Protein AF-A0A822DBX7-F1 (afdb_monomer)

pLDDT: mean 79.74, std 12.18, range [43.5, 92.62]

Nearest PDB structures (foldseek):
  4ziu-assembly1_A  TM=7.844E-01  e=8.262E-02  Escherichia coli K-12
  7q1y-assembly2_B  TM=7.601E-01  e=5.260E-01  Homo sapiens
  7k3h-assembly1_B  TM=2.419E-01  e=7.945E+00  synthetic construct

Radius of gyration: 14.25 Å; Cα contacts (8 Å, |Δi|>4): 72; chains: 1; bounding box: 34×20×41 Å

Foldseek 3Di:
DVLVPDPQPWLLSLLVVLQCCLVCVVVCVVVPPVPDPDPVVVVVVNVVSVVLNVQQQDPVRAHDRGHVVPDVDGDPVSRVSNVVSVVSVVPRD

Structure (mmCIF, N/CA/C/O backbone):
data_AF-A0A822DBX7-F1
#
_entry.id   AF-A0A822DBX7-F1
#
loop_
_atom_site.group_PDB
_atom_site.id
_atom_site.type_symbol
_atom_site.label_atom_id
_atom_site.label_alt_id
_atom_site.label_comp_id
_atom_site.label_asym_id
_atom_site.label_entity_id
_atom_site.label_seq_id
_atom_site.pdbx_PDB_ins_code
_atom_site.Cartn_x
_atom_site.Cartn_y
_atom_site.Cartn_z
_atom_site.occupancy
_atom_site.B_iso_or_equiv
_atom_site.auth_seq_id
_atom_site.auth_comp_id
_atom_site.auth_asym_id
_atom_site.auth_atom_id
_atom_site.pdbx_PDB_model_num
ATOM 1 N N . ILE A 1 1 ? 4.284 -6.324 17.066 1.00 45.91 1 ILE A N 1
ATOM 2 C CA . ILE A 1 1 ? 5.602 -5.662 17.261 1.00 45.91 1 ILE A CA 1
ATOM 3 C C . ILE A 1 1 ? 6.595 -5.959 16.128 1.00 45.91 1 ILE A C 1
ATOM 5 O O . ILE A 1 1 ? 7.292 -5.042 15.729 1.00 45.91 1 ILE A O 1
ATOM 9 N N . SER A 1 2 ? 6.602 -7.152 15.513 1.00 44.19 2 SER A N 1
ATOM 10 C CA . SER A 1 2 ? 7.528 -7.466 14.400 1.00 44.19 2 SER A CA 1
ATOM 11 C C . SER A 1 2 ? 7.360 -6.614 13.122 1.00 44.19 2 SER A C 1
ATOM 13 O O . SER A 1 2 ? 8.340 -6.416 12.417 1.00 44.19 2 SER A O 1
ATOM 15 N N . LEU A 1 3 ? 6.171 -6.063 12.842 1.00 45.84 3 LEU A N 1
ATOM 16 C CA . LEU A 1 3 ? 5.930 -5.175 11.686 1.00 45.84 3 LEU A CA 1
ATOM 17 C C . LEU A 1 3 ? 6.085 -3.677 11.992 1.00 45.84 3 LEU A C 1
ATOM 19 O O . LEU A 1 3 ? 6.112 -2.869 11.070 1.00 45.84 3 LEU A O 1
ATOM 23 N N . TYR A 1 4 ? 6.154 -3.296 13.271 1.00 45.25 4 TYR A N 1
ATOM 24 C CA . TYR A 1 4 ? 6.269 -1.885 13.658 1.00 45.25 4 TYR A CA 1
ATOM 25 C C . TYR A 1 4 ? 7.716 -1.383 13.542 1.00 45.25 4 TYR A C 1
ATOM 27 O O . TYR A 1 4 ? 7.950 -0.201 13.323 1.00 45.25 4 TYR A O 1
ATOM 35 N N . THR A 1 5 ? 8.681 -2.302 13.630 1.00 45.25 5 THR A N 1
ATOM 36 C CA . THR A 1 5 ? 10.120 -2.008 13.671 1.00 45.25 5 THR A CA 1
ATOM 37 C C . THR A 1 5 ? 10.874 -2.723 12.548 1.00 45.25 5 THR A C 1
ATOM 39 O O . THR A 1 5 ? 11.977 -3.223 12.755 1.00 45.25 5 THR A O 1
ATOM 42 N N 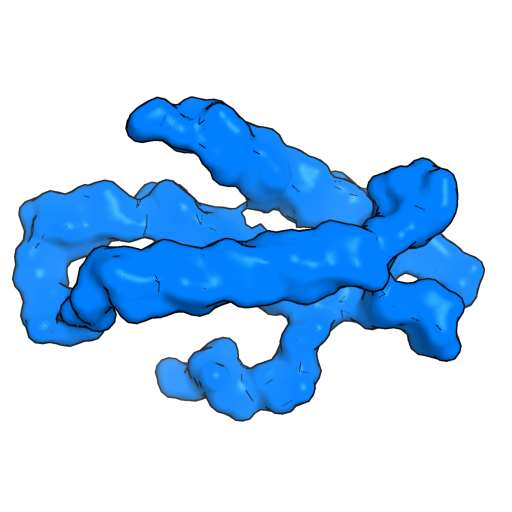. TYR A 1 6 ? 10.274 -2.834 11.360 1.00 43.50 6 TYR A N 1
ATOM 43 C CA . TYR A 1 6 ? 10.979 -3.361 10.192 1.00 43.50 6 TYR A CA 1
ATOM 44 C C . TYR A 1 6 ? 11.617 -2.183 9.427 1.00 43.50 6 TYR A C 1
ATOM 46 O O . TYR A 1 6 ? 10.881 -1.334 8.926 1.00 43.50 6 TYR A O 1
ATOM 54 N N . PRO A 1 7 ? 12.961 -2.079 9.362 1.00 48.66 7 PRO A N 1
ATOM 55 C CA . PRO A 1 7 ? 13.680 -0.903 8.836 1.00 48.66 7 PRO A CA 1
ATOM 56 C C . PRO A 1 7 ? 13.603 -0.769 7.309 1.00 48.66 7 PRO A C 1
ATOM 58 O O . PRO A 1 7 ? 14.072 0.204 6.723 1.00 48.66 7 PRO A O 1
ATOM 61 N N . TYR A 1 8 ? 13.016 -1.766 6.667 1.00 55.78 8 TYR A N 1
ATOM 62 C CA . TYR A 1 8 ? 12.751 -1.814 5.249 1.00 55.78 8 TYR A CA 1
ATOM 63 C C . TYR A 1 8 ? 11.313 -1.346 5.073 1.00 55.78 8 TYR A C 1
ATOM 65 O O . TYR A 1 8 ? 10.374 -2.090 5.320 1.00 55.78 8 TYR A O 1
ATOM 73 N N . GLU A 1 9 ? 11.115 -0.084 4.717 1.00 63.38 9 GLU A N 1
ATOM 74 C CA . GLU A 1 9 ? 9.804 0.356 4.259 1.00 63.38 9 GLU A CA 1
ATOM 75 C C . GLU A 1 9 ? 9.722 0.012 2.778 1.00 63.38 9 GLU A C 1
ATOM 77 O O . GLU A 1 9 ? 9.985 0.876 1.955 1.00 63.38 9 GLU A O 1
ATOM 82 N N . CYS A 1 10 ? 9.431 -1.234 2.397 1.00 77.31 10 CYS A N 1
ATOM 83 C CA . CYS A 1 10 ? 9.115 -1.532 0.999 1.00 77.31 10 CYS A CA 1
ATOM 84 C C . CYS A 1 10 ? 7.804 -0.842 0.618 1.00 77.31 10 CYS A C 1
ATOM 86 O O . CYS A 1 10 ? 6.933 -0.590 1.456 1.00 77.31 10 CYS A O 1
ATOM 88 N N . THR A 1 11 ? 7.629 -0.582 -0.672 1.00 80.50 11 THR A N 1
ATOM 89 C CA . THR A 1 11 ? 6.377 -0.039 -1.212 1.00 80.50 11 THR A CA 1
ATOM 90 C C . THR A 1 11 ? 5.186 -0.938 -0.838 1.00 80.50 11 THR A C 1
ATOM 92 O O . THR A 1 11 ? 4.095 -0.444 -0.553 1.00 80.50 11 THR A O 1
ATOM 95 N N . GLU A 1 12 ? 5.416 -2.250 -0.725 1.00 83.56 12 GLU A N 1
ATOM 96 C CA . GLU A 1 12 ? 4.437 -3.246 -0.277 1.00 83.56 12 GLU A CA 1
ATOM 97 C C . GLU A 1 12 ? 4.013 -3.028 1.178 1.00 83.56 12 GLU A C 1
ATOM 99 O O . GLU A 1 12 ? 2.832 -3.048 1.502 1.00 83.56 12 GLU A O 1
ATOM 104 N N . GLN A 1 13 ? 4.964 -2.785 2.077 1.00 83.75 13 GLN A N 1
ATOM 105 C CA . GLN A 1 13 ? 4.663 -2.625 3.499 1.00 83.75 13 GLN A CA 1
ATOM 106 C C . GLN A 1 13 ? 3.938 -1.316 3.782 1.00 83.75 13 GLN A C 1
ATOM 108 O O . GLN A 1 13 ? 3.032 -1.295 4.614 1.00 83.75 13 GLN A O 1
ATOM 113 N N . LEU A 1 14 ? 4.300 -0.244 3.072 1.00 85.00 14 LEU A N 1
ATOM 114 C CA . LEU A 1 14 ? 3.596 1.034 3.160 1.00 85.00 14 LEU A CA 1
ATOM 115 C C . LEU A 1 14 ? 2.141 0.890 2.699 1.00 85.00 14 LEU A C 1
ATOM 117 O O . LEU A 1 14 ? 1.224 1.255 3.432 1.00 85.00 14 LEU A O 1
ATOM 121 N N . SER A 1 15 ? 1.922 0.297 1.524 1.00 84.50 15 SER A N 1
ATOM 122 C CA . SER A 1 15 ? 0.576 0.082 0.977 1.00 84.50 15 SER A CA 1
ATOM 123 C C . SER A 1 15 ? -0.260 -0.880 1.828 1.00 84.50 15 SER A C 1
ATOM 125 O O . SER A 1 15 ? -1.403 -0.569 2.151 1.00 84.50 15 SER A O 1
ATOM 127 N N . SER A 1 16 ? 0.306 -1.992 2.298 1.00 86.38 16 SER A N 1
ATOM 128 C CA . SER A 1 16 ? -0.397 -2.936 3.180 1.00 86.38 16 SER A CA 1
ATOM 129 C C . SER A 1 16 ? -0.776 -2.317 4.528 1.00 86.38 16 SER A C 1
ATOM 131 O O . SER A 1 16 ? -1.865 -2.571 5.043 1.00 86.38 16 SER A O 1
ATOM 133 N N . ARG A 1 17 ? 0.089 -1.469 5.102 1.00 85.75 17 ARG A N 1
ATOM 134 C CA . ARG A 1 17 ? -0.202 -0.753 6.352 1.00 85.75 17 ARG A CA 1
ATOM 135 C C . ARG A 1 17 ? -1.330 0.260 6.165 1.00 85.75 17 ARG A C 1
ATOM 137 O O . ARG A 1 17 ? -2.266 0.266 6.963 1.00 85.75 17 ARG A O 1
ATOM 144 N N . LEU A 1 18 ? -1.256 1.071 5.107 1.00 85.81 18 LEU A N 1
ATOM 145 C CA . LEU A 1 18 ? -2.300 2.027 4.732 1.00 85.81 18 LEU A CA 1
ATOM 146 C C . LEU A 1 18 ? -3.645 1.313 4.543 1.00 85.81 18 LEU A C 1
ATOM 148 O O . LEU A 1 18 ? -4.638 1.712 5.145 1.00 85.81 18 LEU A O 1
ATOM 152 N N . LEU A 1 19 ? -3.662 0.218 3.779 1.00 86.50 19 LEU A N 1
ATOM 153 C CA . LEU A 1 19 ? -4.859 -0.579 3.517 1.00 86.50 19 LEU A CA 1
ATOM 154 C C . LEU A 1 19 ? -5.446 -1.190 4.798 1.00 86.50 19 LEU A C 1
ATOM 156 O O . LEU A 1 19 ? -6.656 -1.117 5.017 1.00 86.50 19 LEU A O 1
ATOM 160 N N . GLY A 1 20 ? -4.600 -1.771 5.654 1.00 85.38 20 GLY A N 1
ATOM 161 C CA . GLY A 1 20 ? -5.023 -2.408 6.900 1.00 85.38 20 GLY A CA 1
ATOM 162 C C . GLY A 1 20 ? -5.626 -1.415 7.890 1.00 85.38 20 GLY A C 1
ATOM 163 O O . GLY A 1 20 ? -6.719 -1.648 8.402 1.00 85.38 20 GLY A O 1
ATOM 164 N N . ILE A 1 21 ? -4.959 -0.279 8.110 1.00 83.19 21 ILE A N 1
ATOM 165 C CA . ILE A 1 21 ? -5.4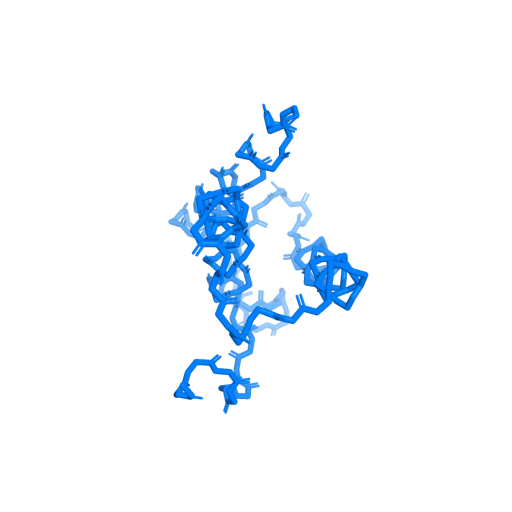87 0.786 8.971 1.00 83.19 21 ILE A CA 1
ATOM 166 C C . ILE A 1 21 ? -6.793 1.314 8.383 1.00 83.19 21 ILE A C 1
ATOM 168 O O . ILE A 1 21 ? -7.802 1.364 9.079 1.00 83.19 21 ILE A O 1
ATOM 172 N N . GLN A 1 22 ? -6.817 1.639 7.092 1.00 83.81 22 GLN A N 1
ATOM 173 C CA . GLN A 1 22 ? -8.002 2.197 6.453 1.00 83.81 22 GLN A CA 1
ATOM 174 C C . GLN A 1 22 ? -9.204 1.246 6.516 1.00 83.81 22 GLN A C 1
ATOM 176 O O . GLN A 1 22 ? -10.322 1.702 6.732 1.00 83.81 22 GLN A O 1
ATOM 181 N N . SER A 1 23 ? -8.996 -0.064 6.404 1.00 84.12 23 SER A N 1
ATOM 182 C CA . SER A 1 23 ? -10.091 -1.045 6.417 1.00 84.12 23 SER A CA 1
ATOM 183 C C . SER A 1 23 ? -10.564 -1.413 7.827 1.00 84.12 23 SER A C 1
ATOM 185 O O . SER A 1 23 ? -11.737 -1.715 8.020 1.00 84.12 23 SER A O 1
ATOM 187 N N . LEU A 1 24 ? -9.666 -1.404 8.817 1.00 83.75 24 LEU A N 1
ATOM 188 C CA . LEU A 1 24 ? -9.954 -1.917 10.162 1.00 83.75 24 LEU A CA 1
ATOM 189 C C . LEU A 1 24 ? -10.185 -0.820 11.206 1.00 83.75 24 LEU A C 1
ATOM 191 O O . LEU A 1 24 ? -10.714 -1.119 12.273 1.00 83.75 24 LEU A O 1
ATOM 195 N N . TRP A 1 25 ? -9.819 0.436 10.932 1.00 81.75 25 TRP A N 1
ATOM 196 C CA . TRP A 1 25 ? -9.882 1.514 11.926 1.00 81.75 25 TRP A CA 1
ATOM 197 C C . TRP A 1 25 ? -11.285 1.739 12.499 1.00 81.75 25 TRP A C 1
ATOM 199 O O . TRP A 1 25 ? -11.435 1.908 13.705 1.00 81.75 25 TRP A O 1
ATOM 209 N N . ASP A 1 26 ? -12.323 1.687 11.665 1.00 80.31 26 ASP A N 1
ATOM 210 C CA . ASP A 1 26 ? -13.698 1.952 12.112 1.00 80.31 26 ASP A CA 1
ATOM 211 C C . ASP A 1 26 ? -14.213 0.819 13.004 1.00 80.31 26 ASP A C 1
ATOM 213 O O . ASP A 1 26 ? -14.878 1.058 14.010 1.00 80.31 26 ASP A O 1
ATOM 217 N N . VAL A 1 27 ? -13.822 -0.416 12.680 1.00 83.94 27 VAL A N 1
ATOM 218 C CA . VAL A 1 27 ? -14.113 -1.607 13.481 1.00 83.94 27 VAL A CA 1
ATOM 219 C C . VAL A 1 27 ? -13.401 -1.511 14.828 1.00 83.94 27 VAL A C 1
ATOM 221 O O . VAL A 1 27 ? -14.027 -1.665 15.871 1.00 83.94 27 VAL A O 1
ATOM 224 N N . LEU A 1 28 ? -12.104 -1.196 14.825 1.00 79.62 28 LEU A N 1
ATOM 225 C CA . LEU A 1 28 ? -11.315 -1.065 16.049 1.00 79.62 28 LEU A CA 1
ATOM 226 C C . LEU A 1 28 ? -11.863 0.034 16.972 1.00 79.62 28 LEU A C 1
ATOM 228 O O . LEU A 1 28 ? -11.968 -0.187 18.180 1.00 79.62 28 LEU A O 1
ATOM 232 N N . GLN A 1 29 ? -12.263 1.179 16.410 1.00 78.44 29 GLN A N 1
ATOM 233 C CA . GLN A 1 29 ? -12.923 2.245 17.165 1.00 78.44 29 GLN A CA 1
ATOM 234 C C . GLN A 1 29 ? -14.264 1.788 17.755 1.00 78.44 29 GLN A C 1
ATOM 236 O O . GLN A 1 29 ? -14.524 2.058 18.926 1.00 78.44 29 GLN A O 1
ATOM 241 N N . ALA A 1 30 ? -15.086 1.064 16.988 1.00 83.94 30 ALA A N 1
ATOM 242 C CA . ALA A 1 30 ? -16.380 0.561 17.454 1.00 83.94 30 ALA A CA 1
ATOM 243 C C . ALA A 1 30 ? -16.258 -0.432 18.625 1.00 83.94 30 ALA A C 1
ATOM 245 O O . ALA A 1 30 ? -17.138 -0.487 19.481 1.00 83.94 30 ALA A O 1
ATOM 246 N N . PHE A 1 31 ? -15.159 -1.188 18.698 1.00 84.19 31 PHE A N 1
ATOM 247 C CA . PHE A 1 31 ? -14.890 -2.122 19.796 1.00 84.19 31 PHE A CA 1
ATOM 248 C C . PHE A 1 31 ? -14.173 -1.493 21.000 1.00 84.19 31 PHE A C 1
ATOM 250 O O . PHE A 1 31 ? -13.859 -2.210 21.950 1.00 84.19 31 PHE A O 1
ATOM 257 N N . HIS A 1 32 ? -13.917 -0.176 20.992 1.00 73.19 32 HIS A N 1
ATOM 258 C CA . HIS A 1 32 ? -13.230 0.543 22.073 1.00 73.19 32 HIS A CA 1
ATOM 259 C C . HIS A 1 32 ? -11.941 -0.158 22.540 1.00 73.19 32 HIS A C 1
ATOM 261 O O . HIS A 1 32 ? -11.680 -0.288 23.739 1.00 73.19 32 HIS A O 1
ATOM 267 N N . CYS A 1 33 ? -11.139 -0.652 21.589 1.00 76.31 33 CYS A N 1
ATOM 268 C CA . CYS A 1 33 ? -9.907 -1.367 21.909 1.00 76.31 33 CYS A CA 1
ATOM 269 C C . CYS A 1 33 ? -8.981 -0.497 22.777 1.00 76.31 33 CYS A C 1
ATOM 271 O O . CYS A 1 33 ? -8.647 0.630 22.418 1.00 76.31 33 CYS A O 1
ATOM 273 N N . LYS A 1 34 ? -8.554 -1.054 23.917 1.00 68.19 34 LYS A N 1
ATOM 274 C CA . LYS A 1 34 ? -7.864 -0.337 25.004 1.00 68.19 34 LYS A CA 1
ATOM 275 C C . LYS A 1 34 ? -6.505 0.269 24.622 1.00 68.19 34 LYS A C 1
ATOM 277 O O . LYS A 1 34 ? -6.057 1.185 25.300 1.00 68.19 34 LYS A O 1
ATOM 282 N N . ASP A 1 35 ? -5.899 -0.211 23.536 1.00 74.62 35 ASP A N 1
ATOM 283 C CA . ASP A 1 35 ? -4.537 0.135 23.106 1.00 74.62 35 ASP A CA 1
ATOM 284 C C . ASP A 1 35 ? -4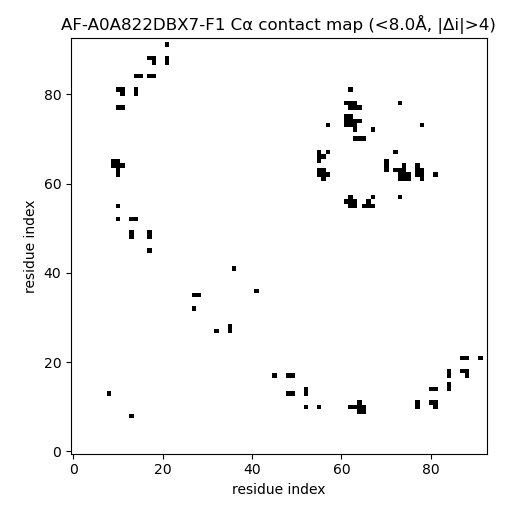.498 0.845 21.739 1.00 74.62 35 ASP A C 1
ATOM 286 O O . ASP A 1 35 ? -3.509 0.759 21.007 1.00 74.62 35 ASP A O 1
ATOM 290 N N . LEU A 1 36 ? -5.585 1.519 21.346 1.00 73.00 36 LEU A N 1
ATOM 291 C CA . LEU A 1 36 ? -5.594 2.283 20.100 1.00 73.00 36 LEU A CA 1
ATOM 292 C C . LEU A 1 36 ? -4.794 3.583 20.261 1.00 73.00 36 LEU A C 1
ATOM 294 O O . LEU A 1 36 ? -5.046 4.341 21.199 1.00 73.00 36 LEU A O 1
ATOM 298 N N . PRO A 1 37 ? -3.847 3.875 19.351 1.00 76.50 37 PRO A N 1
ATOM 299 C CA . PRO A 1 37 ? -3.187 5.169 19.344 1.00 76.50 37 PRO A CA 1
ATOM 300 C C . PRO A 1 37 ? -4.199 6.281 19.049 1.00 76.50 37 PRO A C 1
ATOM 302 O O . PRO A 1 37 ? -5.219 6.069 18.395 1.00 76.50 37 PRO A O 1
ATOM 305 N N . GLU A 1 38 ? -3.881 7.486 19.510 1.00 79.62 38 GLU A N 1
ATOM 306 C CA . GLU A 1 38 ? -4.646 8.698 19.220 1.00 79.6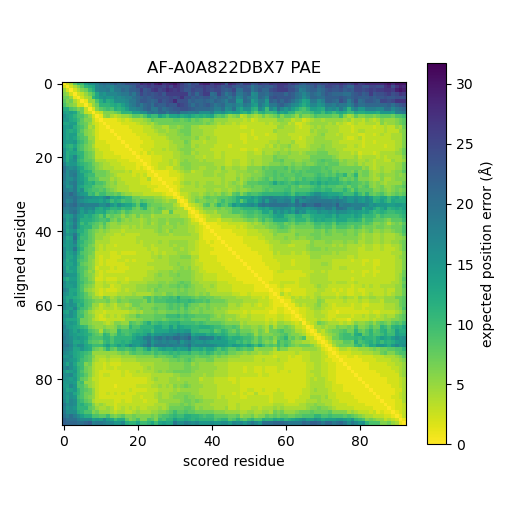2 38 GLU A CA 1
ATOM 307 C C . GLU A 1 38 ? -4.888 8.864 17.707 1.00 79.62 38 GLU A C 1
ATOM 309 O O . GLU A 1 38 ? -3.966 8.715 16.895 1.00 79.62 38 GLU A O 1
ATOM 314 N N . VAL A 1 39 ? -6.123 9.216 17.321 1.00 78.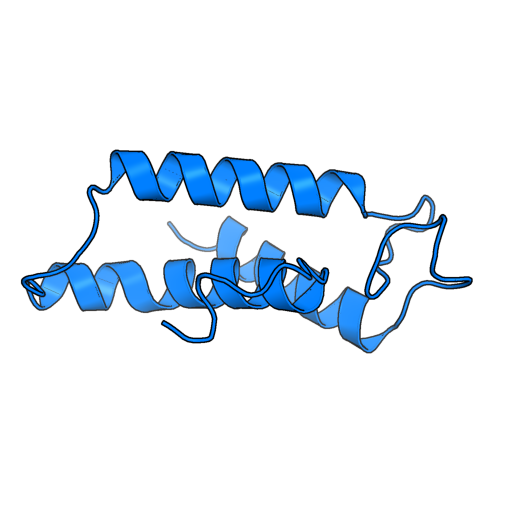50 39 VAL A N 1
ATOM 315 C CA . VAL A 1 39 ? -6.532 9.387 15.908 1.00 78.50 39 VAL A CA 1
ATOM 316 C C . VAL A 1 39 ? -5.596 10.369 15.191 1.00 78.50 39 VAL A C 1
ATOM 318 O O . VAL A 1 39 ? -5.247 10.182 14.024 1.00 78.50 39 VAL A O 1
ATOM 321 N N . SER A 1 40 ? -5.177 11.418 15.898 1.00 77.75 40 SER A N 1
ATOM 322 C CA . SER A 1 40 ? -4.277 12.469 15.413 1.00 77.75 40 SER A CA 1
ATOM 323 C C . SER A 1 40 ? -2.877 11.947 15.050 1.00 77.75 40 SER A C 1
ATOM 325 O O . SER A 1 40 ? -2.337 12.274 13.986 1.00 77.75 40 SER A O 1
ATOM 327 N N . VAL A 1 41 ? -2.311 11.079 15.891 1.00 81.00 41 VAL A N 1
ATOM 328 C CA . VAL A 1 41 ? -1.005 10.436 15.668 1.00 81.00 41 VAL A CA 1
ATOM 329 C C . VAL A 1 41 ? -1.074 9.514 14.454 1.00 81.00 41 VAL A C 1
ATOM 331 O O . VAL A 1 41 ? -0.178 9.507 13.607 1.00 81.00 41 VAL A O 1
ATOM 334 N N . LEU A 1 42 ? -2.177 8.780 14.331 1.00 79.25 42 LEU A N 1
ATOM 335 C CA . LEU A 1 42 ? -2.416 7.876 13.217 1.00 79.25 42 LEU A CA 1
ATOM 336 C C . LEU A 1 42 ? -2.530 8.602 11.880 1.00 79.25 42 LEU A C 1
ATOM 338 O O . LEU A 1 42 ? -1.863 8.210 10.926 1.00 79.25 42 LEU A O 1
ATOM 342 N N . LYS A 1 43 ? -3.314 9.684 11.816 1.00 81.44 43 LYS A N 1
ATOM 343 C CA . LYS A 1 43 ? -3.439 10.508 10.604 1.00 81.44 43 LYS A CA 1
ATOM 344 C C . LYS A 1 43 ? -2.085 11.038 10.143 1.00 81.44 43 LYS A C 1
ATOM 346 O O . LYS A 1 43 ? -1.732 10.858 8.984 1.00 81.44 43 LYS A O 1
ATOM 351 N N . THR A 1 44 ? -1.292 11.575 11.070 1.00 85.25 44 THR A N 1
ATOM 352 C CA . THR A 1 44 ? 0.069 12.051 10.775 1.00 85.25 44 THR A CA 1
ATOM 353 C C . THR A 1 44 ? 0.943 10.942 10.176 1.00 85.25 44 THR A C 1
ATOM 355 O O . THR A 1 44 ? 1.667 11.165 9.203 1.00 85.25 44 THR A O 1
ATOM 358 N N . LYS A 1 45 ? 0.869 9.718 10.718 1.00 83.00 45 LYS A N 1
ATOM 359 C CA . LYS A 1 45 ? 1.635 8.581 10.188 1.00 83.00 45 LYS A CA 1
ATOM 360 C C . LYS A 1 45 ? 1.141 8.148 8.803 1.00 83.00 45 LYS A C 1
ATOM 362 O O . LYS A 1 45 ? 1.972 7.926 7.927 1.00 83.00 45 LYS A O 1
ATOM 367 N N . LEU A 1 46 ? -0.174 8.086 8.582 1.00 83.12 46 LEU A N 1
ATOM 368 C CA . LEU A 1 46 ? -0.764 7.753 7.278 1.00 83.12 46 LEU A CA 1
ATOM 369 C C . LEU A 1 46 ? -0.383 8.775 6.199 1.00 83.12 46 LEU A C 1
ATOM 371 O O . LEU A 1 46 ? -0.037 8.392 5.085 1.00 83.12 46 LEU A O 1
ATOM 375 N N . GLU A 1 47 ? -0.404 10.066 6.525 1.00 86.44 47 GLU A N 1
ATOM 376 C CA . GLU A 1 47 ? 0.018 11.131 5.610 1.00 86.44 47 GLU A CA 1
ATOM 377 C C . GLU A 1 47 ? 1.502 11.013 5.249 1.00 86.44 47 GLU A C 1
ATOM 379 O O . GLU A 1 47 ? 1.868 11.125 4.078 1.00 86.44 47 GLU A O 1
ATOM 384 N N . SER A 1 48 ? 2.357 10.725 6.234 1.00 87.44 48 SER A N 1
ATOM 385 C CA . SER A 1 48 ? 3.786 10.481 6.013 1.00 87.44 48 SER A CA 1
ATOM 386 C C . SER A 1 48 ? 4.036 9.264 5.112 1.00 87.44 48 SER A C 1
ATOM 388 O O . SER A 1 48 ? 4.810 9.339 4.151 1.00 87.44 48 SER A O 1
ATOM 390 N N . ASP A 1 49 ? 3.321 8.164 5.355 1.00 87.56 49 ASP A N 1
ATOM 391 C CA . ASP A 1 49 ? 3.419 6.944 4.552 1.00 87.56 49 ASP A CA 1
ATOM 392 C C . ASP A 1 49 ? 2.920 7.189 3.114 1.00 87.56 49 ASP A C 1
ATOM 394 O O . ASP A 1 49 ? 3.566 6.765 2.153 1.00 87.56 49 ASP A O 1
ATOM 398 N N . LEU A 1 50 ? 1.830 7.946 2.939 1.00 87.12 50 LEU A N 1
ATOM 399 C CA . LEU A 1 50 ? 1.304 8.325 1.625 1.00 87.12 50 LEU A CA 1
ATOM 400 C C . LEU A 1 50 ? 2.273 9.233 0.855 1.00 87.12 50 LEU A C 1
ATOM 402 O O . LEU A 1 50 ? 2.456 9.058 -0.350 1.00 87.12 50 LEU A O 1
ATOM 406 N N . ASN A 1 51 ? 2.908 10.192 1.528 1.00 88.75 51 ASN A N 1
ATOM 407 C CA . ASN A 1 51 ? 3.919 11.054 0.914 1.00 88.75 51 ASN A CA 1
ATOM 408 C C . ASN A 1 51 ? 5.143 10.247 0.468 1.00 88.75 51 ASN A C 1
ATOM 410 O O . ASN A 1 51 ? 5.642 10.439 -0.643 1.00 88.75 51 ASN A O 1
ATOM 414 N N . THR A 1 52 ? 5.573 9.288 1.288 1.00 87.69 52 THR A N 1
ATOM 415 C CA . THR A 1 52 ? 6.652 8.357 0.938 1.00 87.69 52 THR A CA 1
ATOM 416 C C . THR A 1 52 ? 6.272 7.502 -0.270 1.00 87.69 52 THR A C 1
ATOM 418 O O . THR A 1 52 ? 7.087 7.321 -1.174 1.00 87.69 52 THR A O 1
ATOM 421 N N . LEU A 1 53 ? 5.027 7.022 -0.331 1.00 87.19 53 LEU A N 1
ATOM 422 C CA . LEU A 1 53 ? 4.513 6.233 -1.449 1.00 87.19 53 LEU A CA 1
ATOM 423 C C . LEU A 1 53 ? 4.479 7.043 -2.752 1.00 87.19 53 LEU A C 1
ATOM 425 O O . LEU A 1 53 ? 4.960 6.568 -3.778 1.00 87.19 53 LEU A O 1
ATOM 429 N N . LYS A 1 54 ? 3.997 8.293 -2.705 1.00 87.31 54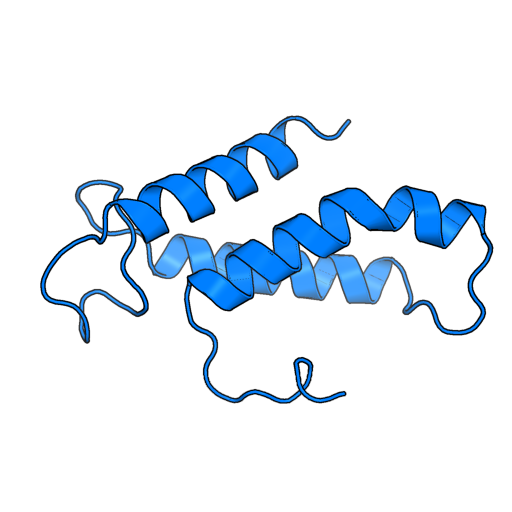 LYS A N 1
ATOM 430 C CA . LYS A 1 54 ? 4.005 9.215 -3.856 1.00 87.31 54 LYS A CA 1
ATOM 431 C C . LYS A 1 54 ? 5.416 9.440 -4.398 1.00 87.31 54 LYS A C 1
ATOM 433 O O . LYS A 1 54 ? 5.612 9.417 -5.608 1.00 87.31 54 LYS A O 1
ATOM 438 N N . GLY A 1 55 ? 6.406 9.589 -3.517 1.00 87.12 55 GLY A N 1
ATOM 439 C CA . GLY A 1 55 ? 7.810 9.758 -3.906 1.00 87.12 55 GLY A CA 1
ATOM 440 C C . GLY A 1 55 ? 8.436 8.544 -4.606 1.00 87.12 55 GLY A C 1
ATOM 441 O O . GLY A 1 55 ? 9.523 8.662 -5.167 1.00 87.12 55 GLY A O 1
ATOM 442 N N . ARG A 1 56 ? 7.774 7.381 -4.584 1.00 87.62 56 ARG A N 1
ATOM 443 C CA . ARG A 1 56 ? 8.239 6.141 -5.227 1.00 87.62 56 ARG A CA 1
ATOM 444 C C . ARG A 1 56 ? 7.561 5.844 -6.552 1.00 87.62 56 ARG A C 1
ATOM 446 O O . ARG A 1 56 ? 7.942 4.875 -7.202 1.00 87.62 56 ARG A O 1
ATOM 453 N N . GLN A 1 57 ? 6.574 6.644 -6.945 1.00 89.00 57 GLN A N 1
ATOM 454 C CA . GLN A 1 57 ? 5.926 6.477 -8.234 1.00 89.00 57 GLN A CA 1
ATOM 455 C C . GLN A 1 57 ? 6.921 6.785 -9.355 1.00 89.00 57 GLN A C 1
ATOM 457 O O . GLN A 1 57 ? 7.596 7.816 -9.349 1.00 89.00 57 GLN A O 1
ATOM 462 N N . TYR A 1 58 ? 7.031 5.875 -10.316 1.00 89.00 58 TYR A N 1
ATOM 463 C CA . TYR A 1 58 ? 7.917 6.058 -11.461 1.00 89.00 58 TYR A CA 1
ATOM 464 C C . TYR A 1 58 ? 7.271 6.997 -12.481 1.00 89.00 58 TYR A C 1
ATOM 466 O O . TYR A 1 58 ? 6.065 7.241 -12.458 1.00 89.00 58 TYR A O 1
ATOM 474 N N . SER A 1 59 ? 8.062 7.515 -13.422 1.00 86.25 59 SER A N 1
ATOM 475 C CA . SER A 1 59 ? 7.566 8.419 -14.471 1.00 86.25 59 SER A CA 1
ATOM 476 C C . SER A 1 59 ? 6.503 7.784 -15.375 1.00 86.25 59 SER A C 1
ATOM 478 O O . SER A 1 59 ? 5.676 8.496 -15.934 1.00 86.25 59 SER A O 1
ATOM 480 N N . ASN A 1 60 ? 6.490 6.453 -15.492 1.00 86.62 60 ASN A N 1
ATOM 481 C CA . ASN A 1 60 ? 5.459 5.694 -16.204 1.00 86.62 60 ASN A CA 1
ATOM 482 C C . ASN A 1 60 ? 4.198 5.423 -15.356 1.00 86.62 60 ASN A C 1
ATOM 484 O O . ASN A 1 60 ? 3.308 4.705 -15.803 1.00 86.62 60 ASN A O 1
ATOM 488 N N . GLY A 1 61 ? 4.133 5.951 -14.131 1.00 87.19 61 GLY A N 1
ATOM 489 C CA . GLY A 1 61 ? 3.023 5.771 -13.198 1.00 87.19 61 GLY A CA 1
ATOM 490 C C . GLY A 1 61 ? 3.052 4.466 -12.398 1.00 87.19 61 GLY A C 1
ATOM 491 O O . GLY A 1 61 ? 2.221 4.311 -11.502 1.00 87.19 61 GLY A O 1
ATOM 492 N N . GLY A 1 62 ? 3.985 3.556 -12.692 1.00 88.50 62 GLY A N 1
ATOM 493 C CA . GLY A 1 62 ? 4.134 2.275 -12.006 1.00 88.50 62 GLY A CA 1
ATOM 494 C C . GLY A 1 62 ? 4.901 2.370 -10.686 1.00 88.50 62 GLY A C 1
ATOM 495 O O . GLY A 1 62 ? 5.452 3.415 -10.330 1.00 88.50 62 GLY A O 1
ATOM 496 N N . PHE A 1 63 ? 4.945 1.247 -9.973 1.00 89.88 63 PHE A N 1
ATOM 497 C CA . PHE A 1 63 ? 5.620 1.113 -8.685 1.00 89.88 63 PHE A CA 1
ATOM 498 C C . PHE A 1 63 ? 6.556 -0.097 -8.677 1.00 89.88 63 PHE A C 1
ATOM 500 O O . PHE A 1 63 ? 6.225 -1.151 -9.214 1.00 89.88 63 PHE A O 1
ATOM 507 N N . GLY A 1 64 ? 7.719 0.061 -8.049 1.00 88.06 64 GLY A N 1
ATOM 508 C CA . GLY A 1 64 ? 8.625 -1.032 -7.698 1.00 88.06 64 GLY A CA 1
ATOM 509 C C . GLY A 1 64 ? 8.560 -1.365 -6.205 1.00 88.06 64 GLY A C 1
ATOM 510 O O . GLY A 1 64 ? 7.832 -0.726 -5.435 1.00 88.06 64 GLY A O 1
ATOM 511 N N . TYR A 1 65 ? 9.346 -2.350 -5.777 1.00 83.56 65 TYR A N 1
ATOM 512 C CA . TYR A 1 65 ? 9.522 -2.682 -4.358 1.00 83.56 65 TYR A CA 1
ATOM 513 C C . TYR A 1 65 ? 10.168 -1.531 -3.579 1.00 83.56 65 TYR A C 1
ATOM 515 O O . TYR A 1 65 ? 9.834 -1.288 -2.414 1.00 83.56 65 TYR A O 1
ATOM 523 N N . TRP A 1 66 ? 11.022 -0.778 -4.263 1.00 83.25 66 TRP A N 1
ATOM 524 C CA . TRP A 1 66 ? 11.840 0.305 -3.755 1.00 83.25 66 TRP A CA 1
ATOM 525 C C . TRP A 1 66 ? 11.743 1.535 -4.668 1.00 83.25 66 TRP A C 1
ATOM 527 O O . TRP A 1 66 ? 10.766 1.750 -5.385 1.00 83.25 66 TRP A O 1
ATOM 537 N N . THR A 1 67 ? 12.745 2.411 -4.597 1.00 78.06 67 THR A N 1
ATOM 538 C CA . THR A 1 67 ? 12.842 3.583 -5.474 1.00 78.06 67 THR A CA 1
ATOM 539 C C . THR A 1 67 ? 13.379 3.201 -6.853 1.00 78.06 67 THR A C 1
ATOM 541 O O . THR A 1 67 ? 14.012 2.159 -7.018 1.00 78.06 67 THR A O 1
ATOM 544 N N . ASN A 1 68 ? 13.218 4.096 -7.829 1.00 70.88 68 ASN A N 1
ATOM 545 C CA . ASN A 1 68 ? 13.798 3.958 -9.172 1.00 70.88 68 ASN A CA 1
ATOM 546 C C . ASN A 1 68 ? 15.340 3.904 -9.196 1.00 70.88 68 ASN A C 1
ATOM 548 O O . ASN A 1 68 ? 15.927 3.683 -10.250 1.00 70.88 68 ASN A O 1
ATOM 552 N N . ARG A 1 69 ? 16.006 4.144 -8.057 1.00 70.12 69 ARG A N 1
ATOM 553 C CA . ARG A 1 69 ? 17.454 3.957 -7.900 1.00 70.12 69 ARG A CA 1
ATOM 554 C C . ARG A 1 69 ? 17.830 2.503 -7.633 1.00 70.12 69 ARG A C 1
ATOM 556 O O . ARG A 1 69 ? 18.987 2.144 -7.818 1.00 70.12 69 ARG A O 1
ATOM 563 N N . ASN A 1 70 ? 16.884 1.704 -7.146 1.00 70.12 70 ASN A N 1
ATOM 564 C CA . ASN A 1 70 ? 17.102 0.328 -6.717 1.00 70.12 70 ASN A CA 1
ATOM 565 C C . ASN A 1 70 ? 16.481 -0.672 -7.691 1.00 70.12 70 ASN A C 1
ATOM 567 O O . ASN A 1 70 ? 17.128 -1.672 -7.991 1.00 70.12 70 ASN A O 1
ATOM 571 N N . ASP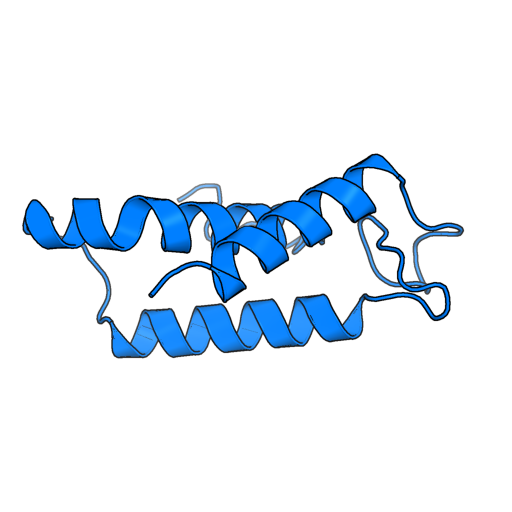 A 1 71 ? 15.283 -0.391 -8.210 1.00 76.12 71 ASP A N 1
ATOM 572 C CA . ASP A 1 71 ? 14.633 -1.291 -9.161 1.00 76.12 71 ASP A CA 1
ATOM 573 C C . ASP A 1 71 ? 14.766 -0.776 -10.594 1.00 76.12 71 ASP A C 1
ATOM 575 O O . ASP A 1 71 ? 14.724 0.424 -10.871 1.00 76.12 71 AS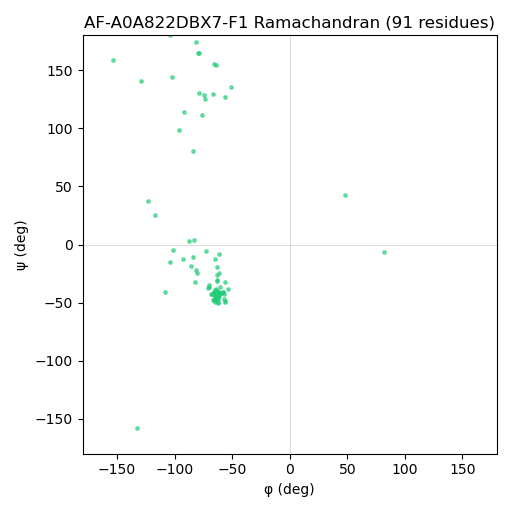P A O 1
ATOM 579 N N . CYS A 1 72 ? 14.924 -1.714 -11.523 1.00 70.75 72 CYS A N 1
ATOM 580 C CA . CYS A 1 72 ? 15.159 -1.419 -12.934 1.00 70.75 72 CYS A CA 1
ATOM 581 C C . CYS A 1 72 ? 13.852 -1.208 -13.717 1.00 70.75 72 CYS A C 1
ATOM 583 O O . CYS A 1 72 ? 13.875 -0.673 -14.823 1.00 70.75 72 CYS A O 1
ATOM 585 N N . TYR A 1 73 ? 12.721 -1.670 -13.176 1.00 79.25 73 TYR A N 1
ATOM 586 C CA . TYR A 1 73 ? 11.408 -1.620 -13.814 1.00 79.25 73 TYR A CA 1
ATOM 587 C C . TYR A 1 73 ? 10.288 -1.594 -12.767 1.00 79.25 73 TYR A C 1
ATOM 589 O O . TYR A 1 73 ? 10.484 -1.985 -11.619 1.00 79.25 73 TYR A O 1
ATOM 597 N N . ALA A 1 74 ? 9.111 -1.112 -13.174 1.00 85.69 74 ALA A N 1
ATOM 598 C CA . ALA A 1 74 ? 7.913 -1.160 -12.343 1.00 85.69 74 ALA A CA 1
ATOM 599 C C . ALA A 1 74 ? 7.377 -2.595 -12.289 1.00 85.69 74 ALA A C 1
ATOM 601 O O . ALA A 1 74 ? 7.110 -3.195 -13.332 1.00 85.69 74 ALA A O 1
ATOM 602 N N . ASP A 1 75 ? 7.203 -3.125 -11.084 1.00 88.00 75 ASP A N 1
ATOM 603 C CA . ASP A 1 75 ? 6.668 -4.463 -10.890 1.00 88.00 75 ASP A CA 1
ATOM 604 C C . ASP A 1 75 ? 5.129 -4.442 -11.054 1.00 88.00 75 ASP A C 1
ATOM 606 O O . ASP A 1 75 ? 4.452 -3.582 -10.467 1.00 88.00 75 ASP A O 1
ATOM 610 N N . PRO A 1 76 ? 4.541 -5.345 -11.865 1.00 88.81 76 PRO A N 1
ATOM 611 C CA . PRO A 1 76 ? 3.100 -5.358 -12.103 1.00 88.81 76 PRO A CA 1
ATOM 612 C C . PRO A 1 76 ? 2.281 -5.608 -10.835 1.00 88.81 76 PRO A C 1
ATOM 614 O O . PRO A 1 76 ? 1.257 -4.954 -10.631 1.00 88.81 76 PRO A O 1
ATOM 617 N N . TYR A 1 77 ? 2.729 -6.525 -9.972 1.00 89.25 77 TYR A N 1
ATOM 618 C CA . TYR A 1 77 ? 2.043 -6.836 -8.722 1.00 89.25 77 TYR A CA 1
ATOM 619 C C . TYR A 1 77 ? 2.078 -5.630 -7.785 1.00 89.25 77 TYR A C 1
ATOM 621 O O . TYR A 1 77 ? 1.034 -5.208 -7.288 1.00 89.25 77 TYR A O 1
ATOM 629 N N . MET A 1 78 ? 3.246 -5.011 -7.619 1.00 89.75 78 MET A N 1
ATOM 630 C CA . MET A 1 78 ? 3.403 -3.819 -6.783 1.00 89.75 78 MET A CA 1
ATOM 631 C C . MET A 1 78 ? 2.544 -2.659 -7.279 1.00 89.75 78 MET A C 1
ATOM 633 O O . MET A 1 78 ? 1.894 -1.978 -6.486 1.00 89.75 78 MET A O 1
ATOM 637 N N . SER A 1 79 ? 2.488 -2.463 -8.594 1.00 89.56 79 SER A N 1
ATOM 638 C CA . SER A 1 79 ? 1.664 -1.423 -9.206 1.00 89.56 79 SER A CA 1
ATOM 639 C 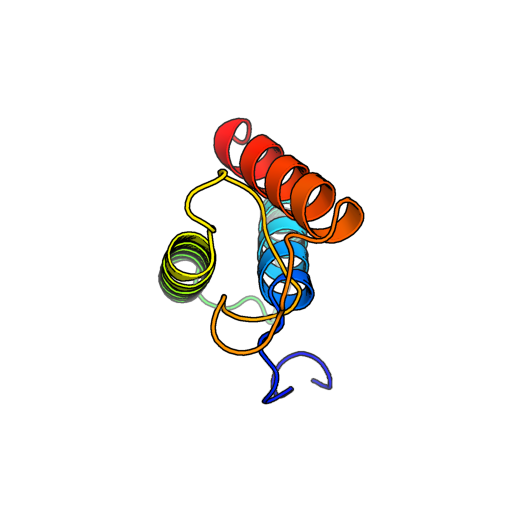C . SER A 1 79 ? 0.172 -1.646 -8.938 1.00 89.56 79 SER A C 1
ATOM 641 O O . SER A 1 79 ? -0.523 -0.708 -8.546 1.00 89.56 79 SER A O 1
ATOM 643 N N . VAL A 1 80 ? -0.320 -2.882 -9.081 1.00 92.62 80 VAL A N 1
ATOM 644 C CA . VAL A 1 80 ? -1.721 -3.230 -8.786 1.00 92.62 80 VAL A CA 1
ATOM 645 C C . VAL A 1 80 ? -2.025 -3.117 -7.293 1.00 92.62 80 VAL A C 1
ATOM 647 O O . VAL A 1 80 ? -3.061 -2.569 -6.925 1.00 92.62 80 VAL A O 1
ATOM 650 N N . HIS A 1 81 ? -1.127 -3.585 -6.427 1.00 91.94 81 HIS A N 1
ATOM 651 C CA . HIS A 1 81 ? -1.298 -3.527 -4.975 1.00 91.94 81 HIS A CA 1
ATOM 652 C C . HIS A 1 81 ? -1.389 -2.082 -4.469 1.00 91.94 81 HIS A C 1
ATOM 654 O O . HIS A 1 81 ? -2.299 -1.728 -3.716 1.00 91.94 81 HIS A O 1
ATOM 660 N N . VAL A 1 82 ? -0.509 -1.204 -4.960 1.00 90.94 82 VAL A N 1
ATOM 661 C CA . VAL A 1 82 ? -0.563 0.231 -4.652 1.00 90.94 82 VAL A CA 1
ATOM 662 C C . VAL A 1 82 ? -1.823 0.873 -5.224 1.00 90.94 82 VAL A C 1
ATOM 664 O O . VAL A 1 82 ? -2.491 1.624 -4.515 1.00 90.94 82 VAL A O 1
ATOM 667 N N . ALA A 1 83 ? -2.196 0.557 -6.466 1.00 91.62 83 ALA A N 1
ATOM 668 C CA . ALA A 1 83 ? -3.427 1.069 -7.063 1.00 91.62 83 ALA A CA 1
ATOM 669 C C . ALA A 1 83 ? -4.669 0.658 -6.256 1.00 91.62 83 ALA A C 1
ATOM 671 O O . ALA A 1 83 ? -5.543 1.489 -6.009 1.00 91.62 83 ALA A O 1
ATOM 672 N N . HIS A 1 84 ? -4.726 -0.590 -5.783 1.00 91.06 84 HIS A N 1
ATOM 673 C CA . HIS A 1 84 ? -5.801 -1.077 -4.925 1.00 91.06 84 HIS A CA 1
ATOM 674 C C . HIS A 1 84 ? -5.850 -0.317 -3.595 1.00 91.06 84 HIS A C 1
ATOM 676 O O . HIS A 1 84 ? -6.909 0.176 -3.206 1.00 91.06 84 HIS A O 1
ATOM 682 N N . CYS A 1 85 ? -4.701 -0.143 -2.938 1.00 90.62 85 CYS A N 1
ATOM 683 C CA . CYS A 1 85 ? -4.597 0.654 -1.719 1.00 90.62 85 CYS A CA 1
ATOM 684 C C . CYS A 1 85 ? -5.111 2.088 -1.928 1.00 90.62 85 CYS A C 1
ATOM 686 O O . CYS A 1 85 ? -5.921 2.579 -1.142 1.00 90.62 85 CYS A O 1
ATOM 688 N N . LEU A 1 86 ? -4.681 2.762 -2.998 1.00 88.50 86 LEU A N 1
ATOM 689 C CA . LEU A 1 86 ? -5.120 4.123 -3.318 1.00 88.50 86 LEU A CA 1
ATOM 690 C C . LEU A 1 86 ? -6.623 4.189 -3.610 1.00 88.50 86 LEU A C 1
ATOM 692 O O . LEU A 1 86 ? -7.294 5.107 -3.141 1.00 88.50 86 LEU A O 1
ATOM 696 N N . ALA A 1 87 ? -7.170 3.202 -4.321 1.00 90.00 87 ALA A N 1
ATOM 697 C CA . ALA A 1 87 ? -8.602 3.120 -4.578 1.00 90.00 87 ALA A CA 1
ATOM 698 C C . ALA A 1 87 ? -9.405 2.974 -3.276 1.00 90.00 87 ALA A C 1
ATOM 700 O O . ALA A 1 87 ? -10.418 3.652 -3.108 1.00 90.00 87 ALA A O 1
ATOM 701 N N . VAL A 1 88 ? -8.957 2.144 -2.330 1.00 87.31 88 VAL A N 1
ATOM 702 C CA . VAL A 1 88 ? -9.616 2.006 -1.018 1.00 87.31 88 VAL A CA 1
ATOM 703 C C . VAL A 1 88 ? -9.523 3.302 -0.210 1.00 87.31 88 VAL A C 1
ATOM 705 O O . VAL A 1 88 ? -10.502 3.706 0.416 1.00 87.31 88 VAL A O 1
ATOM 708 N N . LEU A 1 89 ? -8.383 3.996 -0.261 1.00 84.81 89 LEU A N 1
ATOM 709 C CA . LEU A 1 89 ? -8.202 5.277 0.428 1.00 84.81 89 LEU A CA 1
ATOM 710 C C . LEU A 1 89 ? -9.147 6.364 -0.104 1.00 84.81 89 LEU A C 1
ATOM 712 O O . LEU A 1 89 ? -9.762 7.056 0.699 1.00 84.81 89 LEU A O 1
ATOM 716 N N . VAL A 1 90 ? -9.295 6.490 -1.428 1.00 83.50 90 VAL A N 1
ATOM 717 C CA . VAL A 1 90 ? -10.169 7.498 -2.064 1.00 83.50 90 VAL A CA 1
ATOM 718 C C . VAL A 1 90 ? -11.655 7.199 -1.848 1.00 83.50 90 VAL A C 1
ATOM 720 O O . VAL A 1 90 ? -12.453 8.123 -1.716 1.00 83.50 90 VAL A O 1
ATOM 723 N N . ASN A 1 91 ? -12.041 5.922 -1.820 1.00 80.00 91 ASN A N 1
ATOM 724 C CA . ASN A 1 91 ? -13.447 5.528 -1.705 1.00 80.00 91 ASN A CA 1
ATOM 725 C C . ASN A 1 91 ? -13.974 5.491 -0.265 1.00 80.00 91 ASN A C 1
ATOM 727 O O . ASN A 1 91 ? -15.185 5.367 -0.074 1.00 80.00 91 ASN A O 1
ATOM 731 N N . LYS A 1 92 ? -13.107 5.589 0.749 1.00 68.38 92 LYS A N 1
ATOM 732 C CA . LYS A 1 92 ? -13.558 5.638 2.141 1.00 68.38 92 LYS A CA 1
ATOM 733 C C . LYS A 1 92 ? -14.121 7.033 2.448 1.00 68.38 92 LYS A C 1
ATOM 735 O O . LYS A 1 92 ? -13.377 8.013 2.450 1.00 68.38 92 LYS A O 1
ATOM 740 N N . LYS A 1 93 ? -15.437 7.096 2.658 1.00 52.38 93 LYS A N 1
ATOM 741 C CA . LYS A 1 93 ? -16.173 8.281 3.120 1.00 52.38 93 LYS A CA 1
ATOM 742 C C . LYS A 1 93 ? -16.202 8.352 4.637 1.00 52.38 93 LYS A C 1
ATOM 744 O O . LYS A 1 93 ? -16.319 7.272 5.254 1.00 52.38 93 LYS A O 1
#

Mean predicted aligned error: 7.33 Å

Solvent-accessible surface area (backbone atoms only — not comparable to full-atom values): 5501 Å² total; per-residue (Å²): 112,81,80,81,72,50,94,70,76,32,48,61,56,46,32,52,50,53,40,49,47,70,72,41,46,67,59,46,59,74,66,62,53,92,82,66,76,57,70,68,61,50,51,55,50,51,52,51,46,50,53,55,52,61,73,30,49,42,97,87,71,34,20,26,62,48,43,81,89,75,39,96,60,60,38,69,65,47,30,50,50,44,50,49,31,51,51,54,61,71,69,61,125

Secondary structure (DSSP, 8-state):
-TTTT-S---HHHHHHHHHHHHHHHHHHHHTT-TTPPPHHHHHHHHHHHHHHHHTT--TTS---SS-TTT-SS--HHHHHHHHHHHHHHHH--

Sequence (93 aa):
ISLYTYPYECTEQLSSRLLGIQSLWDVLQAFHCKDLPEVSVLKTKLESDLNTLKGRQYSNGGFGYWTNRNDCYADPYMSVHVAHCLAVLVNKK